Protein AF-A0A950BMI9-F1 (afdb_monomer)

Foldseek 3Di:
DAQDPVGQAADDDPRLVLLVVLLVVLLVQLVPDDQVVFRDDLVLCLLRVDGSVLNNVLSVVLNCSRHDPPDDHDDDDSNNVSSSSSSVSSSVVVVVVVVVVVVVVVD

Sequence (107 aa):
MWWTSAGERVLRGAEWELFREGLSCLWDEVEVSEEEDGPGTTGIAVFDDLPKAERLALLATVAKGLTDEDEPCPELTALSEGTIAAIFAHVRYHIEVEIELKEEAIT

Solvent-accessible surface area (backbone atoms only — not comparable to full-atom values): 5914 Å² total; per-residue (Å²): 17,32,83,47,101,88,43,78,42,54,54,57,68,71,62,31,53,56,51,50,49,23,42,49,55,51,47,53,49,42,70,71,38,48,85,87,80,43,47,72,75,51,83,35,60,73,36,41,76,44,57,61,71,56,45,54,52,46,53,53,49,51,52,46,22,33,61,32,80,89,40,69,60,67,80,90,39,70,52,59,53,27,44,55,50,29,30,53,39,44,40,50,49,53,53,50,52,54,51,51,56,51,55,60,76,75,108

Radius of gyration: 14.92 Å; Cα contacts (8 Å, |Δi|>4): 114; chains: 1; bounding box: 44×30×35 Å

pLDDT: mean 90.42, std 8.69, range [54.28, 97.31]

Secondary structure (DSSP, 8-state):
-EEETTEEE---HHHHHHHHHHHHHHHHHHHH--TTT-S---S-HHHHTS-HHHHHHHHHHHHHHHH-SSSPPPP--HHHHHHHHHHHHHHHHHHHHHHHHHHHHH-

Mean predicted aligned error: 4.45 Å

Structure (mmCIF, N/CA/C/O backbone):
data_AF-A0A950BMI9-F1
#
_entry.id   AF-A0A950BMI9-F1
#
loop_
_atom_site.group_PDB
_atom_site.id
_atom_site.type_symbol
_atom_site.label_atom_id
_atom_site.label_alt_id
_atom_site.label_comp_id
_atom_site.label_asym_id
_atom_site.label_entity_id
_atom_site.label_seq_id
_atom_site.pdbx_PDB_ins_code
_atom_site.Cartn_x
_atom_site.Cartn_y
_atom_site.Cartn_z
_atom_site.occupancy
_atom_site.B_iso_or_equiv
_atom_site.auth_seq_id
_atom_site.auth_comp_id
_atom_site.auth_asym_id
_atom_site.auth_atom_id
_atom_site.pdbx_PDB_model_num
ATOM 1 N N . MET A 1 1 ? -9.917 3.438 11.309 1.00 83.88 1 MET A N 1
ATOM 2 C CA . MET A 1 1 ? -10.218 1.983 11.392 1.00 83.88 1 MET A CA 1
ATOM 3 C C . MET A 1 1 ? -10.312 1.339 9.998 1.00 83.88 1 MET A C 1
ATOM 5 O O . MET A 1 1 ? -10.534 2.066 9.040 1.00 83.88 1 MET A O 1
ATOM 9 N N . TRP A 1 2 ? -10.157 0.015 9.849 1.00 86.81 2 TRP A N 1
ATOM 10 C CA . TRP A 1 2 ? -10.322 -0.696 8.565 1.00 86.81 2 TRP A CA 1
ATOM 11 C C . TRP A 1 2 ? -11.087 -2.010 8.701 1.00 86.81 2 TRP A C 1
ATOM 13 O O . TRP A 1 2 ? -10.944 -2.708 9.708 1.00 86.81 2 TRP A O 1
ATOM 23 N N . TRP A 1 3 ? -11.860 -2.377 7.677 1.00 86.31 3 TRP A N 1
ATOM 24 C CA . TRP A 1 3 ? -12.614 -3.627 7.656 1.00 86.31 3 TRP A CA 1
ATOM 25 C C . TRP A 1 3 ? -11.702 -4.795 7.281 1.00 86.31 3 TRP A C 1
ATOM 27 O O . TRP A 1 3 ? -11.172 -4.866 6.176 1.00 86.31 3 TRP A O 1
ATOM 37 N N . THR A 1 4 ? -11.516 -5.725 8.209 1.00 84.62 4 THR A N 1
ATOM 38 C CA . THR A 1 4 ? -10.710 -6.932 7.994 1.00 84.62 4 THR A CA 1
ATOM 39 C C . THR A 1 4 ? -11.573 -8.177 8.159 1.00 84.62 4 THR A C 1
ATOM 41 O O . THR A 1 4 ? -12.692 -8.118 8.672 1.00 84.62 4 THR A O 1
ATOM 44 N N . SER A 1 5 ? -11.027 -9.351 7.834 1.00 84.50 5 SER A N 1
ATOM 45 C CA . SER A 1 5 ? -11.690 -10.625 8.144 1.00 84.50 5 SER A CA 1
ATOM 46 C C . SER A 1 5 ? -11.930 -10.844 9.648 1.00 84.50 5 SER A C 1
ATOM 48 O O . SER A 1 5 ? -12.723 -11.707 10.015 1.00 84.50 5 SER A O 1
ATOM 50 N N . ALA A 1 6 ? -11.256 -10.086 10.521 1.00 85.69 6 ALA A N 1
ATOM 51 C CA . ALA A 1 6 ? -11.446 -10.094 11.972 1.00 85.69 6 ALA A CA 1
ATOM 52 C C . ALA A 1 6 ? -12.388 -8.976 12.470 1.00 85.69 6 ALA A C 1
ATOM 54 O O . ALA A 1 6 ? -12.483 -8.749 13.676 1.00 85.69 6 ALA A O 1
ATOM 55 N N . GLY A 1 7 ? -13.079 -8.285 11.560 1.00 87.81 7 GLY A N 1
ATOM 56 C CA . GLY A 1 7 ? -13.899 -7.113 11.851 1.00 87.81 7 GLY A CA 1
ATOM 57 C C . GLY A 1 7 ? -13.142 -5.800 11.660 1.00 87.81 7 GLY A C 1
ATOM 58 O O . GLY A 1 7 ? -12.038 -5.767 11.107 1.00 87.81 7 GLY A O 1
ATOM 59 N N . GLU A 1 8 ? -13.759 -4.709 12.102 1.00 91.12 8 GLU A N 1
ATOM 60 C CA . GLU A 1 8 ? -13.175 -3.372 12.017 1.00 91.12 8 GLU A CA 1
ATOM 61 C C . GLU A 1 8 ? -12.064 -3.209 13.063 1.00 91.12 8 GLU A C 1
ATOM 63 O O . GLU A 1 8 ? -12.289 -3.380 14.262 1.00 91.12 8 GLU A O 1
ATOM 68 N N . ARG A 1 9 ? -10.839 -2.929 12.611 1.00 91.88 9 ARG A N 1
ATOM 69 C CA . ARG A 1 9 ? -9.666 -2.769 13.483 1.00 91.88 9 ARG A CA 1
ATOM 70 C C . ARG A 1 9 ? -8.646 -1.806 12.895 1.00 91.88 9 ARG A C 1
ATOM 72 O O . ARG A 1 9 ? -8.691 -1.464 11.720 1.00 91.88 9 ARG A O 1
ATOM 79 N N . VAL A 1 10 ? -7.698 -1.407 13.727 1.00 94.06 10 VAL A N 1
ATOM 80 C CA . VAL A 1 10 ? -6.442 -0.770 13.316 1.00 94.06 10 VAL A CA 1
ATOM 81 C C . VAL A 1 10 ? -5.292 -1.769 13.451 1.00 94.06 10 VAL A C 1
ATOM 83 O O . VAL A 1 10 ? -5.404 -2.766 14.175 1.00 94.06 10 VAL A O 1
ATOM 86 N N . LEU A 1 11 ? -4.179 -1.504 12.772 1.00 93.62 11 LEU A N 1
ATOM 87 C CA . LEU A 1 11 ? -2.953 -2.284 12.909 1.00 93.62 11 LEU A CA 1
ATOM 88 C C . LEU A 1 11 ? -2.187 -1.841 14.163 1.00 93.62 11 LEU A C 1
ATOM 90 O O . LEU A 1 11 ? -2.243 -0.685 14.595 1.00 93.62 11 LEU A O 1
ATOM 94 N N . ARG A 1 12 ? -1.477 -2.785 14.788 1.00 94.00 12 ARG A N 1
ATOM 95 C CA . ARG A 1 12 ? -0.739 -2.566 16.042 1.00 94.00 12 ARG A CA 1
ATOM 96 C C . ARG A 1 12 ? 0.570 -3.356 16.043 1.00 94.00 12 ARG A C 1
ATOM 98 O O . ARG A 1 12 ? 0.653 -4.435 15.460 1.00 94.00 12 ARG A O 1
ATOM 105 N N . GLY A 1 13 ? 1.571 -2.854 16.766 1.00 95.75 13 GLY A N 1
ATOM 106 C CA . GLY A 1 13 ? 2.842 -3.553 16.975 1.00 95.75 13 GLY A CA 1
ATOM 107 C C . GLY A 1 13 ? 3.545 -3.912 15.663 1.00 95.75 13 GLY A C 1
ATOM 108 O O . GLY A 1 13 ? 3.593 -3.100 14.746 1.00 95.75 13 GLY A O 1
ATOM 109 N N . ALA A 1 14 ? 4.063 -5.139 15.571 1.00 96.31 14 ALA A N 1
ATOM 110 C CA . ALA A 1 14 ? 4.846 -5.594 14.419 1.00 96.31 14 ALA A CA 1
ATOM 111 C C . ALA A 1 14 ? 4.075 -5.568 13.086 1.00 96.31 14 ALA A C 1
ATOM 113 O O . ALA A 1 14 ? 4.677 -5.333 12.044 1.00 96.31 14 ALA A O 1
ATOM 114 N N . GLU A 1 15 ? 2.756 -5.783 13.113 1.00 93.88 15 GLU A N 1
ATOM 115 C CA . GLU A 1 15 ? 1.918 -5.710 11.910 1.00 93.88 15 GLU A CA 1
ATOM 116 C C . GLU A 1 15 ? 1.885 -4.285 11.347 1.00 93.88 15 GLU A C 1
ATOM 118 O O . GLU A 1 15 ? 2.025 -4.090 10.142 1.00 93.88 15 GLU A O 1
ATOM 123 N N . TRP A 1 16 ? 1.762 -3.286 12.227 1.00 94.94 16 TRP A N 1
ATOM 124 C CA . TRP A 1 16 ? 1.838 -1.888 11.817 1.00 94.94 16 TRP A CA 1
ATOM 125 C C . TRP A 1 16 ? 3.238 -1.518 11.334 1.00 94.94 16 TRP A C 1
ATOM 127 O O . TRP A 1 16 ? 3.351 -0.858 10.312 1.00 94.94 16 TRP A O 1
ATOM 137 N N . GLU A 1 17 ? 4.298 -1.956 12.019 1.00 96.44 17 GLU A N 1
ATOM 138 C CA . GLU A 1 17 ? 5.665 -1.615 11.603 1.00 96.44 17 GLU A CA 1
ATOM 139 C C . GLU A 1 17 ? 5.987 -2.118 10.194 1.00 96.44 17 GLU A C 1
ATOM 141 O O . GLU A 1 17 ? 6.501 -1.351 9.384 1.00 96.44 17 GLU A O 1
ATOM 146 N N . LEU A 1 18 ? 5.623 -3.363 9.869 1.00 95.44 18 LEU A N 1
ATOM 147 C CA . LEU A 1 18 ? 5.822 -3.901 8.522 1.00 95.44 18 LEU A CA 1
ATOM 148 C C . LEU A 1 18 ? 5.009 -3.125 7.478 1.00 95.44 18 LEU A C 1
ATOM 150 O O . LEU A 1 18 ? 5.524 -2.775 6.418 1.00 95.44 18 LEU A O 1
ATOM 154 N N . PHE A 1 19 ? 3.738 -2.854 7.780 1.00 95.31 19 PHE A N 1
ATOM 155 C CA . PHE A 1 19 ? 2.861 -2.128 6.867 1.00 95.31 19 PHE A CA 1
ATOM 156 C C . PHE A 1 19 ? 3.348 -0.694 6.629 1.00 95.31 19 PHE A C 1
ATOM 158 O O . PHE A 1 19 ? 3.381 -0.228 5.492 1.00 95.31 19 PHE A O 1
ATOM 165 N N . ARG A 1 20 ? 3.754 -0.002 7.699 1.00 96.25 20 ARG A N 1
ATOM 166 C CA . ARG A 1 20 ? 4.289 1.362 7.662 1.00 96.25 20 ARG A CA 1
ATOM 167 C C . ARG A 1 20 ? 5.554 1.438 6.819 1.00 96.25 20 ARG A C 1
ATOM 169 O O . ARG A 1 20 ? 5.706 2.403 6.079 1.00 96.25 20 ARG A O 1
ATOM 176 N N . GLU A 1 21 ? 6.437 0.448 6.924 1.00 96.38 21 GLU A N 1
ATOM 177 C CA . GLU A 1 21 ? 7.658 0.400 6.121 1.00 96.38 21 GLU A CA 1
ATOM 178 C C . GLU A 1 21 ? 7.333 0.263 4.631 1.00 96.38 21 GLU A C 1
ATOM 180 O O . GLU A 1 21 ? 7.746 1.100 3.835 1.00 96.38 21 GLU A O 1
ATOM 185 N N . GLY A 1 22 ? 6.489 -0.708 4.262 1.00 96.00 22 GLY A N 1
ATOM 186 C CA . GLY A 1 22 ? 6.046 -0.871 2.875 1.00 96.00 22 GLY A CA 1
ATOM 187 C C . GLY A 1 22 ? 5.352 0.367 2.310 1.00 96.00 22 GLY A C 1
ATOM 188 O O . GLY A 1 22 ? 5.582 0.740 1.161 1.00 96.00 22 GLY A O 1
ATOM 189 N N . LEU A 1 23 ? 4.530 1.028 3.130 1.00 97.00 23 LEU A N 1
ATOM 190 C CA . LEU A 1 23 ? 3.883 2.285 2.772 1.00 97.00 23 LEU A CA 1
ATOM 191 C C . LEU A 1 23 ? 4.903 3.400 2.538 1.00 97.00 23 LEU A C 1
ATOM 193 O O . LEU A 1 23 ? 4.759 4.131 1.566 1.00 97.00 23 LEU A O 1
ATOM 197 N N . SER A 1 24 ? 5.909 3.532 3.406 1.00 96.50 24 SER A N 1
ATOM 198 C CA . SER A 1 24 ? 6.952 4.555 3.284 1.00 96.50 24 SER A CA 1
ATOM 199 C C . SER A 1 24 ? 7.780 4.359 2.018 1.00 96.50 24 SER A C 1
ATOM 201 O O . SER A 1 24 ? 7.977 5.312 1.276 1.00 96.50 24 SER A O 1
ATOM 203 N N . CYS A 1 25 ? 8.206 3.128 1.724 1.00 94.44 25 CYS A N 1
ATOM 204 C CA . CYS A 1 25 ? 8.968 2.843 0.508 1.00 94.44 25 CYS A CA 1
ATOM 205 C C . CYS A 1 25 ? 8.157 3.150 -0.758 1.00 94.44 25 CYS A C 1
ATOM 207 O O . CYS A 1 25 ? 8.659 3.797 -1.675 1.00 94.44 25 CYS A O 1
ATOM 209 N N . LEU A 1 26 ? 6.882 2.742 -0.784 1.00 96.06 26 LEU A N 1
ATOM 210 C CA . LEU A 1 26 ? 6.006 3.014 -1.922 1.00 96.06 26 LEU A CA 1
ATOM 211 C C . LEU A 1 26 ? 5.688 4.511 -2.052 1.00 96.06 26 LEU A C 1
ATOM 213 O O . LEU A 1 26 ? 5.548 5.015 -3.164 1.00 96.06 26 LEU A O 1
ATOM 217 N N . TRP A 1 27 ? 5.572 5.228 -0.931 1.00 96.62 27 TRP A N 1
ATOM 218 C CA . TRP A 1 27 ? 5.423 6.681 -0.925 1.00 96.62 27 TRP A CA 1
ATOM 219 C C . TRP A 1 27 ? 6.614 7.351 -1.606 1.00 96.62 27 TRP A C 1
ATOM 221 O O . TRP A 1 27 ? 6.407 8.131 -2.535 1.00 96.62 27 TRP A O 1
ATOM 231 N N . ASP A 1 28 ? 7.834 7.008 -1.189 1.00 94.38 28 ASP A N 1
ATOM 232 C CA . ASP A 1 28 ? 9.062 7.576 -1.744 1.00 94.38 28 ASP A CA 1
ATOM 233 C C . ASP A 1 28 ? 9.159 7.304 -3.253 1.00 94.38 28 ASP A C 1
ATOM 235 O O . ASP A 1 28 ? 9.445 8.218 -4.024 1.00 94.38 28 ASP A O 1
ATOM 239 N N . GLU A 1 29 ? 8.841 6.083 -3.701 1.00 92.38 29 GLU A N 1
ATOM 240 C CA . GLU A 1 29 ? 8.835 5.718 -5.125 1.00 92.38 29 GLU A CA 1
ATOM 241 C C . GLU A 1 29 ? 7.822 6.544 -5.938 1.00 92.38 29 GLU A C 1
ATOM 243 O O . GLU A 1 29 ? 8.137 7.057 -7.015 1.00 92.38 29 GLU A O 1
ATOM 248 N N . VAL A 1 30 ? 6.605 6.724 -5.416 1.00 93.56 30 VAL A N 1
ATOM 249 C CA . VAL A 1 30 ? 5.587 7.563 -6.064 1.00 93.56 30 VAL A CA 1
ATOM 250 C C . VAL A 1 30 ? 6.021 9.026 -6.081 1.00 93.56 30 VAL A C 1
ATOM 252 O O . VAL A 1 30 ? 5.845 9.705 -7.094 1.00 93.56 30 VAL A O 1
ATOM 255 N N . GLU A 1 31 ? 6.593 9.529 -4.990 1.00 92.81 31 GLU A N 1
ATOM 256 C CA . GLU A 1 31 ? 7.034 10.916 -4.864 1.00 92.81 31 GLU A CA 1
ATOM 257 C C . GLU A 1 31 ? 8.162 11.268 -5.841 1.00 92.81 31 GLU A C 1
ATOM 259 O O . GLU A 1 31 ? 8.147 12.366 -6.403 1.00 92.81 31 GLU A O 1
ATOM 264 N N . VAL A 1 32 ? 9.091 10.349 -6.109 1.00 90.25 32 VAL A N 1
ATOM 265 C CA . VAL A 1 32 ? 10.194 10.583 -7.059 1.00 90.25 32 VAL A CA 1
ATOM 266 C C . VAL A 1 32 ? 9.847 10.238 -8.505 1.00 90.25 32 VAL A C 1
ATOM 268 O O . VAL A 1 32 ? 10.603 10.606 -9.399 1.00 90.25 32 VAL A O 1
ATOM 271 N N . SER A 1 33 ? 8.716 9.570 -8.757 1.00 86.12 33 SER A N 1
ATOM 272 C CA . SER A 1 33 ? 8.287 9.259 -10.123 1.00 86.12 33 SER A CA 1
ATOM 273 C C . SER A 1 33 ? 8.013 10.521 -10.951 1.00 86.12 33 SER A C 1
ATOM 275 O O . SER A 1 33 ? 7.370 11.473 -10.480 1.00 86.12 33 SER A O 1
ATOM 277 N N . GLU A 1 34 ? 8.511 10.512 -12.188 1.00 80.00 34 GLU A N 1
ATOM 278 C CA . GLU A 1 34 ? 8.192 11.496 -13.222 1.00 80.00 34 GLU A CA 1
ATOM 279 C C . GLU A 1 34 ? 6.805 11.191 -13.805 1.00 80.00 34 GLU A C 1
ATOM 281 O O . GLU A 1 34 ? 6.419 10.032 -13.960 1.00 80.00 34 GLU A O 1
ATOM 286 N N . GLU A 1 35 ? 6.038 12.226 -14.157 1.00 70.00 35 GLU A N 1
ATOM 287 C CA . GLU A 1 35 ? 4.688 12.032 -14.713 1.00 70.00 35 GLU A CA 1
ATOM 288 C C . GLU A 1 35 ? 4.708 11.312 -16.075 1.00 70.00 35 GLU A C 1
ATOM 290 O O . GLU A 1 35 ? 3.747 10.623 -16.414 1.00 70.00 35 GLU A O 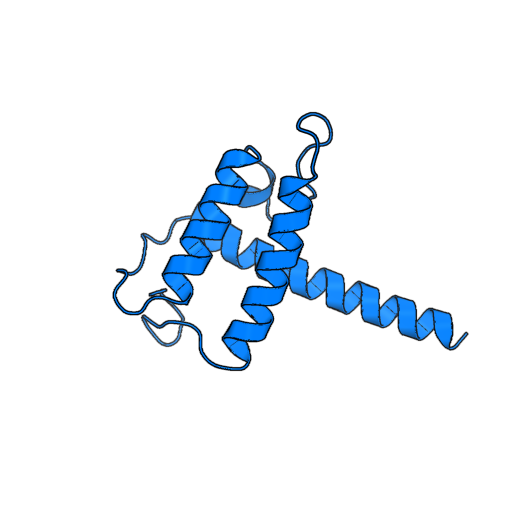1
ATOM 295 N N . GLU A 1 36 ? 5.797 11.449 -16.843 1.00 62.88 36 GLU A N 1
ATOM 296 C CA . GLU A 1 36 ? 5.954 10.845 -18.176 1.00 62.88 36 GLU A CA 1
ATOM 297 C C . GLU A 1 36 ? 6.372 9.367 -18.139 1.00 62.88 36 GLU A C 1
ATOM 299 O O . GLU A 1 36 ? 5.961 8.606 -19.016 1.00 62.88 36 GLU A O 1
ATOM 304 N N . ASP A 1 37 ? 7.137 8.949 -17.126 1.00 61.56 37 ASP A N 1
ATOM 305 C CA . ASP A 1 37 ? 7.546 7.545 -16.951 1.00 61.56 37 ASP A CA 1
ATOM 306 C C . ASP A 1 37 ? 6.421 6.688 -16.354 1.00 61.56 37 ASP A C 1
ATOM 308 O O . ASP A 1 37 ? 6.464 5.455 -16.389 1.00 61.56 37 ASP A O 1
ATOM 312 N N . GLY A 1 38 ? 5.389 7.355 -15.836 1.00 54.28 38 GLY A N 1
ATOM 313 C CA . GLY A 1 38 ? 4.376 6.742 -15.007 1.00 54.28 38 GLY A CA 1
ATOM 314 C C . GLY A 1 38 ? 4.939 6.411 -13.620 1.00 54.28 38 GLY A C 1
ATOM 315 O O . GLY A 1 38 ? 6.131 6.154 -13.436 1.00 54.28 38 GLY A O 1
ATOM 316 N N . PRO A 1 39 ? 4.089 6.418 -12.592 1.00 55.72 39 PRO A N 1
ATOM 317 C CA . PRO A 1 39 ? 4.518 5.995 -11.274 1.00 55.72 39 PRO A CA 1
ATOM 318 C C . PRO A 1 39 ? 4.828 4.489 -11.290 1.00 55.72 39 PRO A C 1
ATOM 320 O O . PRO A 1 39 ? 4.080 3.715 -11.890 1.00 55.72 39 PRO A O 1
ATOM 323 N N . GLY A 1 40 ? 5.923 4.071 -10.641 1.00 65.25 40 GLY A N 1
ATOM 324 C CA . GLY A 1 40 ? 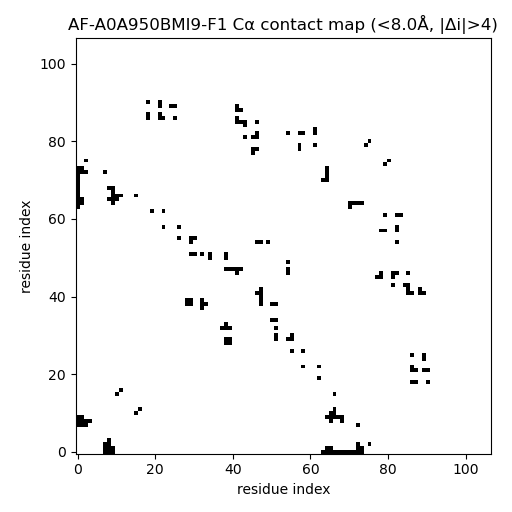6.372 2.672 -10.607 1.00 65.25 40 GLY A CA 1
ATOM 325 C C . GLY A 1 40 ? 5.224 1.685 -10.353 1.00 65.25 40 GLY A C 1
ATOM 326 O O . GLY A 1 40 ? 4.282 1.986 -9.602 1.00 65.25 40 GLY A O 1
ATOM 327 N N . THR A 1 41 ? 5.246 0.541 -11.049 1.00 82.00 41 THR A N 1
ATOM 328 C CA . THR A 1 41 ? 4.098 -0.380 -11.096 1.00 82.00 41 THR A CA 1
ATOM 329 C C . THR A 1 41 ? 4.160 -1.380 -9.951 1.00 82.00 41 THR A C 1
ATOM 331 O O . THR A 1 41 ? 5.111 -2.154 -9.849 1.00 82.00 41 THR A O 1
ATOM 334 N N . THR A 1 42 ? 3.108 -1.436 -9.143 1.00 91.69 42 THR A N 1
ATOM 335 C CA . THR A 1 42 ? 2.946 -2.457 -8.098 1.00 91.69 42 THR A CA 1
ATOM 336 C C . THR A 1 42 ? 2.305 -3.747 -8.626 1.00 91.69 42 THR A C 1
ATOM 338 O O . THR A 1 42 ? 2.238 -4.753 -7.918 1.00 91.69 42 THR A O 1
ATOM 341 N N . GLY A 1 43 ? 1.827 -3.733 -9.877 1.00 93.44 43 GLY A N 1
ATOM 342 C CA . GLY A 1 43 ? 1.054 -4.810 -10.496 1.00 93.44 43 GLY A CA 1
ATOM 343 C C . GLY A 1 43 ? -0.438 -4.751 -10.150 1.00 93.44 43 GLY A C 1
ATOM 344 O O . GLY A 1 43 ? -1.188 -5.671 -10.485 1.00 93.44 43 GLY A O 1
ATOM 345 N N . ILE A 1 44 ? -0.880 -3.682 -9.483 1.00 96.50 44 ILE A N 1
ATOM 346 C CA . ILE A 1 44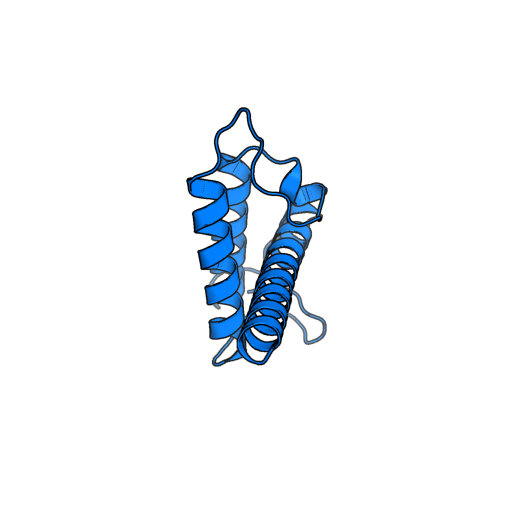 ? -2.258 -3.458 -9.053 1.00 96.50 44 ILE A CA 1
ATOM 347 C C . ILE A 1 44 ? -2.832 -2.305 -9.876 1.00 96.50 44 ILE A C 1
ATOM 349 O O . ILE A 1 44 ? -2.793 -1.151 -9.464 1.00 96.50 44 ILE A O 1
ATOM 353 N N . ALA A 1 45 ? -3.407 -2.630 -11.037 1.00 94.38 45 ALA A N 1
ATOM 354 C CA . ALA A 1 45 ? -3.848 -1.648 -12.037 1.00 94.38 45 ALA A CA 1
ATOM 355 C C . ALA A 1 45 ? -4.729 -0.518 -11.470 1.00 94.38 45 ALA A C 1
ATOM 357 O O . ALA A 1 45 ? -4.523 0.646 -11.781 1.00 94.38 45 ALA A O 1
ATOM 358 N N . VAL A 1 46 ? -5.666 -0.837 -10.566 1.00 95.50 46 VAL A N 1
ATOM 359 C CA . VAL A 1 46 ? -6.572 0.168 -9.974 1.00 95.50 46 VAL A CA 1
ATOM 360 C C . VAL A 1 46 ? -5.849 1.236 -9.137 1.00 95.50 46 VAL A C 1
ATOM 362 O O . VAL A 1 46 ? -6.404 2.306 -8.913 1.00 95.50 46 VAL A O 1
ATOM 365 N N . PHE A 1 47 ? -4.633 0.948 -8.670 1.00 95.44 47 PHE A N 1
ATOM 366 C CA . PHE A 1 47 ? -3.753 1.910 -8.011 1.00 95.44 47 PHE A CA 1
ATOM 367 C C . PHE A 1 47 ? -2.709 2.475 -8.980 1.00 95.44 47 PHE A C 1
ATOM 369 O O . PHE A 1 47 ? -2.451 3.676 -8.968 1.00 95.44 47 PHE A O 1
ATOM 376 N N . ASP A 1 48 ? -2.124 1.620 -9.820 1.00 92.88 48 ASP A N 1
ATOM 377 C CA . ASP A 1 48 ? -1.035 1.988 -10.724 1.00 92.88 48 ASP A CA 1
ATOM 378 C C . ASP A 1 48 ? -1.475 2.996 -11.799 1.00 92.88 48 ASP A C 1
ATOM 380 O O . ASP A 1 48 ? -0.707 3.902 -12.115 1.00 92.88 48 ASP A O 1
ATOM 384 N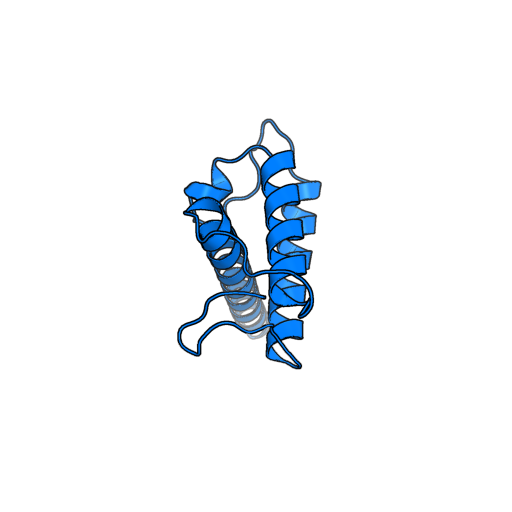 N . ASP A 1 49 ? -2.717 2.892 -12.288 1.00 92.75 49 ASP A N 1
ATOM 385 C CA . ASP A 1 49 ? -3.284 3.761 -13.333 1.00 92.75 49 ASP A CA 1
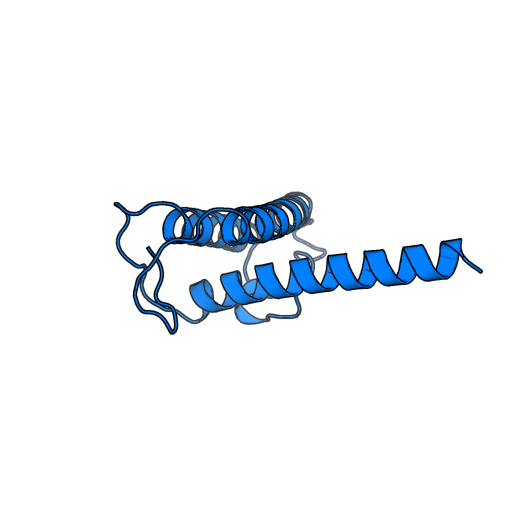ATOM 386 C C . ASP A 1 49 ? -3.660 5.167 -12.820 1.00 92.75 49 ASP A C 1
ATOM 388 O O . ASP A 1 49 ? -4.092 6.028 -13.593 1.00 92.75 49 ASP A O 1
ATOM 392 N N . LEU A 1 50 ? -3.540 5.412 -11.513 1.00 93.12 50 LEU A N 1
ATOM 393 C CA . LEU A 1 50 ? -3.900 6.690 -10.912 1.00 93.12 50 LEU A CA 1
ATOM 394 C C . LEU A 1 50 ? -2.797 7.739 -11.093 1.00 93.12 50 LEU A C 1
ATOM 396 O O . LEU A 1 50 ? -1.607 7.424 -10.986 1.00 93.12 50 LEU A O 1
ATOM 400 N N . PRO A 1 51 ? -3.169 9.024 -11.241 1.00 92.44 51 PRO A N 1
ATOM 401 C CA . PRO A 1 51 ? -2.216 10.119 -11.161 1.00 92.44 51 PRO A CA 1
ATOM 402 C C . PRO A 1 51 ? -1.432 10.096 -9.845 1.00 92.44 51 PRO A C 1
ATOM 404 O O . PRO A 1 51 ? -1.968 9.777 -8.782 1.00 92.44 51 PRO A O 1
ATOM 407 N N . LYS A 1 52 ? -0.172 10.534 -9.896 1.00 92.62 52 LYS A N 1
ATOM 408 C CA . LYS A 1 52 ? 0.739 10.619 -8.741 1.00 92.62 52 LYS A CA 1
ATOM 409 C C . LYS A 1 52 ? 0.089 11.224 -7.492 1.00 92.62 52 LYS A C 1
ATOM 411 O O . LYS A 1 52 ? 0.159 10.645 -6.411 1.00 92.62 52 LYS A O 1
ATOM 416 N N . ALA A 1 53 ? -0.584 12.366 -7.639 1.00 93.75 53 ALA A N 1
ATOM 417 C CA . ALA A 1 53 ? -1.245 13.041 -6.522 1.00 93.75 53 ALA A CA 1
ATOM 418 C C . ALA A 1 53 ? -2.364 12.193 -5.887 1.00 93.75 53 ALA A C 1
ATOM 420 O O . ALA A 1 53 ? -2.524 12.199 -4.667 1.00 93.75 53 ALA A O 1
ATOM 421 N N . GLU A 1 54 ? -3.112 11.438 -6.694 1.00 95.31 54 GLU A N 1
ATOM 422 C CA . GLU A 1 54 ? -4.176 10.550 -6.215 1.00 95.31 54 GLU A CA 1
ATOM 423 C C . GLU A 1 54 ? -3.600 9.322 -5.503 1.00 95.31 54 GLU A C 1
ATOM 425 O O . GLU A 1 54 ? -4.100 8.944 -4.442 1.00 95.31 54 GLU A O 1
ATOM 430 N N . ARG A 1 55 ? -2.492 8.759 -6.009 1.00 95.62 55 ARG A N 1
ATOM 431 C CA . ARG A 1 55 ? -1.752 7.683 -5.328 1.00 95.62 55 ARG A CA 1
ATOM 432 C C . ARG A 1 55 ? -1.298 8.121 -3.934 1.00 95.62 55 ARG A C 1
ATOM 434 O O . ARG A 1 55 ? -1.582 7.427 -2.960 1.00 95.62 55 ARG A O 1
ATOM 441 N N . LEU A 1 56 ? -0.667 9.292 -3.817 1.00 96.69 56 LEU A N 1
ATOM 442 C CA . LEU A 1 56 ? -0.229 9.843 -2.525 1.00 96.69 56 LEU A CA 1
ATOM 443 C C . LEU A 1 56 ? -1.413 10.105 -1.579 1.00 96.69 56 LEU A C 1
ATOM 445 O O . LEU A 1 56 ? -1.353 9.770 -0.394 1.00 96.69 56 LEU A O 1
ATOM 449 N N . ALA A 1 57 ? -2.520 10.649 -2.093 1.00 96.44 57 ALA A N 1
ATOM 450 C CA . ALA A 1 57 ? -3.721 10.881 -1.293 1.00 96.44 57 ALA A CA 1
ATOM 451 C C . ALA A 1 57 ? -4.321 9.573 -0.748 1.00 96.44 57 ALA A C 1
ATOM 453 O O . ALA A 1 57 ? -4.732 9.513 0.417 1.00 96.44 57 ALA A O 1
ATOM 454 N N . LEU A 1 58 ? -4.342 8.511 -1.556 1.00 96.19 58 LEU A N 1
ATOM 455 C CA . LEU A 1 58 ? -4.821 7.200 -1.125 1.00 96.19 58 LEU A CA 1
ATOM 456 C C . LEU A 1 58 ? -3.888 6.549 -0.103 1.00 96.19 58 LEU A C 1
ATOM 458 O O . LEU A 1 58 ? -4.381 6.034 0.899 1.00 96.19 58 LEU A O 1
ATOM 462 N N . LEU A 1 59 ? -2.565 6.621 -0.293 1.00 96.69 59 LEU A N 1
ATOM 463 C CA . LEU A 1 59 ? -1.591 6.130 0.690 1.00 96.69 59 LEU A CA 1
ATOM 464 C C . LEU A 1 59 ? -1.793 6.813 2.052 1.00 96.69 59 LEU A C 1
ATOM 466 O O . LEU A 1 59 ? -1.879 6.136 3.076 1.00 96.69 59 LEU A O 1
ATOM 470 N N . ALA A 1 60 ? -1.969 8.138 2.070 1.00 95.50 60 ALA A N 1
ATOM 471 C CA . ALA A 1 60 ? -2.261 8.880 3.297 1.00 95.50 60 ALA A CA 1
ATOM 472 C C . ALA A 1 60 ? -3.606 8.473 3.931 1.00 95.50 60 ALA A C 1
ATOM 474 O O . ALA A 1 60 ? -3.702 8.309 5.149 1.00 95.50 60 ALA A O 1
ATOM 475 N N . THR A 1 61 ? -4.642 8.281 3.109 1.00 94.06 61 THR A N 1
ATOM 476 C CA . THR A 1 61 ? -5.979 7.863 3.565 1.00 94.06 61 THR A CA 1
ATOM 477 C C . THR A 1 61 ? -5.934 6.484 4.222 1.00 94.06 61 THR A C 1
ATOM 479 O O . THR A 1 61 ? -6.459 6.299 5.322 1.00 94.06 61 THR A O 1
ATOM 482 N N . VAL A 1 62 ? -5.259 5.529 3.581 1.00 94.00 62 VAL A N 1
ATOM 483 C CA . VAL A 1 62 ? -5.061 4.169 4.094 1.00 94.00 62 VAL A CA 1
ATOM 484 C C . VAL A 1 62 ? -4.235 4.181 5.381 1.00 94.00 62 VAL A C 1
ATOM 486 O O . VAL A 1 62 ? -4.632 3.546 6.357 1.00 94.00 62 VAL A O 1
ATOM 489 N N . ALA A 1 63 ? -3.143 4.954 5.436 1.00 93.88 63 ALA A N 1
ATOM 490 C CA . ALA A 1 63 ? -2.330 5.103 6.645 1.00 93.88 63 ALA A CA 1
ATOM 491 C C . ALA A 1 63 ? -3.166 5.578 7.838 1.00 93.88 63 ALA A C 1
ATOM 493 O O . ALA A 1 63 ? -3.112 4.983 8.917 1.00 93.88 63 ALA A O 1
ATOM 494 N N . LYS A 1 64 ? -3.973 6.626 7.637 1.00 92.25 64 LYS A N 1
ATOM 495 C CA . LYS A 1 64 ? -4.845 7.176 8.678 1.00 92.25 64 LYS A CA 1
ATOM 496 C C . LYS A 1 64 ? -5.888 6.147 9.118 1.00 92.25 64 LYS A C 1
ATOM 498 O O . LY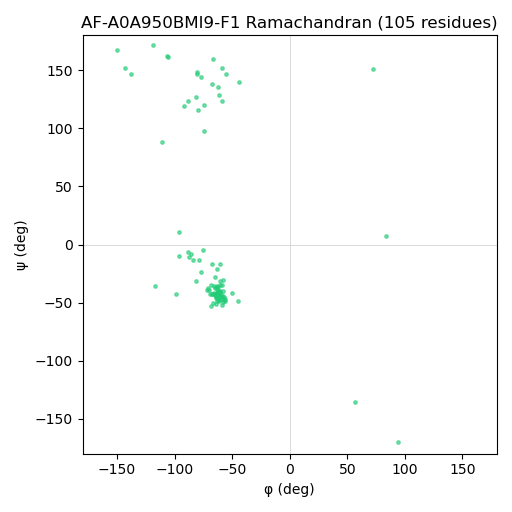S A 1 64 ? -6.010 5.865 10.308 1.00 92.25 64 LYS A O 1
ATOM 503 N N . GLY A 1 65 ? -6.573 5.517 8.163 1.00 91.06 65 GLY A N 1
ATOM 504 C CA . GLY A 1 65 ? -7.566 4.480 8.443 1.00 91.06 65 GLY A CA 1
ATOM 505 C C . GLY A 1 65 ? -6.990 3.278 9.203 1.00 91.06 65 GLY A C 1
ATOM 506 O O . GLY A 1 65 ? -7.659 2.719 10.067 1.00 91.06 65 GLY A O 1
ATOM 507 N N . LEU A 1 66 ? -5.740 2.895 8.958 1.00 91.88 66 LEU A N 1
ATOM 508 C CA . LEU A 1 66 ? -5.125 1.733 9.605 1.00 91.88 66 LEU A CA 1
ATOM 509 C C . LEU A 1 66 ? -4.437 2.033 10.942 1.00 91.88 66 LEU A C 1
ATOM 511 O O . LEU A 1 66 ? -4.034 1.087 11.618 1.00 91.88 66 LEU A O 1
ATOM 515 N N . THR A 1 67 ? -4.323 3.297 11.356 1.00 91.38 67 THR A N 1
ATOM 516 C CA . THR A 1 67 ? -3.627 3.685 12.600 1.00 91.38 67 THR A CA 1
ATOM 517 C C . THR A 1 67 ? -4.521 4.346 13.635 1.00 91.38 67 THR A C 1
ATOM 519 O O . THR A 1 67 ? -4.332 4.115 14.836 1.00 91.38 67 THR A O 1
ATOM 522 N N . ASP A 1 68 ? -5.485 5.139 13.174 1.00 90.56 68 ASP A N 1
ATOM 523 C CA . ASP A 1 68 ? -6.355 5.953 14.009 1.00 90.56 68 ASP A CA 1
ATOM 524 C C . ASP A 1 68 ? -7.646 5.192 14.366 1.00 90.56 68 ASP A C 1
ATOM 526 O O . ASP A 1 68 ? -8.404 4.752 13.490 1.00 90.56 68 ASP A O 1
ATOM 530 N N . GLU A 1 69 ? -7.866 4.982 15.669 1.00 87.81 69 GLU A N 1
ATOM 531 C CA . GLU A 1 69 ? -9.079 4.337 16.200 1.00 87.81 69 GLU A CA 1
ATOM 532 C C . GLU A 1 69 ? -10.278 5.286 16.213 1.00 87.81 69 GLU A C 1
ATOM 534 O O . GLU A 1 69 ? -11.410 4.808 16.161 1.00 87.81 69 GLU A O 1
ATOM 539 N N . ASP A 1 70 ? -10.035 6.599 16.244 1.00 88.19 70 ASP A N 1
ATOM 540 C CA . ASP A 1 70 ? -11.084 7.617 16.240 1.00 88.19 70 ASP A CA 1
ATOM 541 C C . ASP A 1 70 ? -11.569 7.927 14.811 1.00 88.19 70 ASP A C 1
ATOM 543 O O . ASP A 1 70 ? -12.631 8.527 14.624 1.00 88.19 70 ASP A O 1
ATOM 547 N N . GLU A 1 71 ? -10.830 7.482 13.789 1.00 86.50 71 GLU A N 1
ATOM 548 C CA . GLU A 1 71 ? -11.231 7.625 12.392 1.00 86.50 71 GLU A CA 1
ATOM 549 C C . GLU A 1 71 ? -12.225 6.518 11.991 1.00 86.50 71 GLU A C 1
ATOM 551 O O . GLU A 1 71 ? -11.910 5.32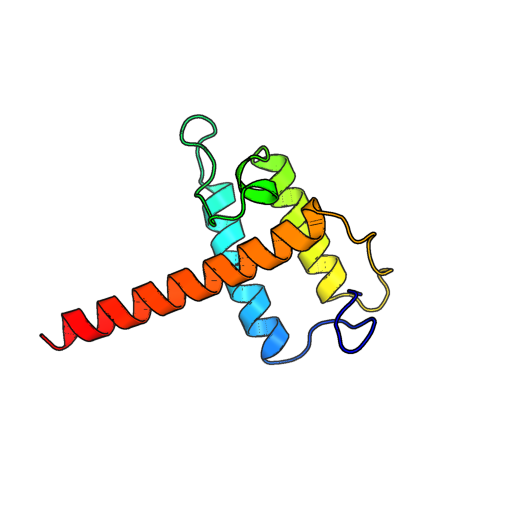3 12.140 1.00 86.50 71 GLU A O 1
ATOM 556 N N . PRO A 1 72 ? -13.397 6.868 11.420 1.00 83.00 72 PRO A N 1
ATOM 557 C CA . PRO A 1 72 ? -14.344 5.872 10.933 1.00 83.00 72 PRO A CA 1
ATOM 558 C C . PRO A 1 72 ? -13.695 4.976 9.876 1.00 83.00 72 PRO A C 1
ATOM 560 O O . PRO A 1 72 ? -12.782 5.390 9.159 1.00 83.00 72 PRO A O 1
ATOM 563 N N . CYS A 1 73 ? -14.178 3.737 9.767 1.00 79.62 73 CYS A N 1
ATOM 564 C CA . CYS A 1 73 ? -13.781 2.885 8.655 1.00 79.62 73 CYS A CA 1
ATOM 565 C C . CYS A 1 73 ? -14.155 3.581 7.337 1.00 79.62 73 CYS A C 1
ATOM 567 O O . CYS A 1 73 ? -15.329 3.927 7.163 1.00 79.62 73 CYS A O 1
ATOM 569 N N . PRO A 1 74 ? -13.198 3.818 6.422 1.00 80.12 74 PRO A N 1
ATOM 570 C CA . PRO A 1 74 ? -13.527 4.394 5.133 1.00 80.12 74 PRO A CA 1
ATOM 571 C C . PRO A 1 74 ? -14.373 3.413 4.324 1.00 80.12 74 PRO A C 1
ATOM 573 O O . PRO A 1 74 ? -14.397 2.205 4.583 1.00 80.12 74 PRO A O 1
ATOM 576 N N . GLU A 1 75 ? -15.083 3.949 3.335 1.00 84.44 75 GLU A N 1
ATOM 577 C CA . GLU A 1 75 ? -15.855 3.133 2.409 1.00 84.44 75 GLU A CA 1
ATOM 578 C C . GLU A 1 75 ? -14.911 2.192 1.649 1.00 84.44 75 GLU A C 1
ATOM 580 O O . GLU A 1 75 ? -13.902 2.627 1.088 1.00 84.44 75 GLU A O 1
ATOM 585 N N . LEU A 1 76 ? -15.233 0.896 1.638 1.00 87.25 76 LEU A N 1
ATOM 586 C CA . LEU A 1 76 ? -14.432 -0.099 0.932 1.00 87.25 76 LEU A CA 1
ATOM 587 C C . LEU A 1 76 ? -14.677 0.038 -0.568 1.00 87.25 76 LEU A C 1
ATOM 589 O O . LEU A 1 76 ? -15.657 -0.466 -1.118 1.00 87.25 76 LEU A O 1
ATOM 593 N N . THR A 1 77 ? -13.769 0.743 -1.225 1.00 94.12 77 THR A N 1
ATOM 594 C CA . THR A 1 77 ? -13.760 0.927 -2.671 1.00 94.12 77 THR A CA 1
ATOM 595 C C . THR A 1 77 ? -12.651 0.092 -3.297 1.00 94.12 77 THR A C 1
ATOM 597 O O . THR A 1 77 ? -11.691 -0.306 -2.637 1.00 94.12 77 THR A O 1
ATOM 600 N N . ALA A 1 78 ? -12.741 -0.134 -4.608 1.00 95.56 78 ALA A N 1
ATOM 601 C CA . ALA A 1 78 ? -11.650 -0.765 -5.345 1.00 95.56 78 ALA A CA 1
ATOM 602 C C . ALA A 1 78 ? -10.336 0.034 -5.224 1.00 95.56 78 ALA A C 1
ATOM 604 O O . ALA A 1 78 ? -9.266 -0.563 -5.213 1.00 95.56 78 ALA A O 1
ATOM 605 N N . LEU A 1 79 ? -10.423 1.363 -5.083 1.00 96.00 79 LEU A N 1
ATOM 606 C CA . LEU A 1 79 ? -9.267 2.239 -4.896 1.00 96.00 79 LEU A CA 1
ATOM 607 C C . LEU A 1 79 ? -8.606 2.001 -3.537 1.00 96.00 79 LEU A C 1
ATOM 609 O O . LEU A 1 79 ? -7.418 1.712 -3.482 1.00 96.00 79 LEU A O 1
ATOM 613 N N . SER A 1 80 ? -9.376 2.058 -2.448 1.00 94.00 80 SER A N 1
ATOM 614 C CA . SER A 1 80 ? -8.843 1.902 -1.091 1.00 94.00 80 SER A CA 1
ATOM 615 C C . SER A 1 80 ? -8.262 0.505 -0.848 1.00 94.00 80 SER A C 1
ATOM 617 O O . SER A 1 80 ? -7.173 0.373 -0.292 1.00 94.00 80 SER A O 1
ATOM 619 N N . GLU A 1 81 ? -8.950 -0.538 -1.320 1.00 95.12 81 GLU A N 1
ATOM 620 C CA . GLU A 1 81 ? -8.460 -1.920 -1.228 1.00 95.12 81 GLU A CA 1
ATOM 621 C C . GLU A 1 81 ? -7.272 -2.165 -2.169 1.00 95.12 81 GLU A C 1
ATOM 623 O O . GLU A 1 81 ? -6.309 -2.841 -1.804 1.00 95.12 81 GLU A O 1
ATOM 628 N N . GLY A 1 82 ? -7.296 -1.568 -3.363 1.00 96.31 82 GLY A N 1
ATOM 629 C CA . GLY A 1 82 ? -6.184 -1.601 -4.307 1.00 96.31 82 GLY A CA 1
ATOM 630 C C . GLY A 1 82 ? -4.919 -0.961 -3.742 1.00 96.31 82 GLY A C 1
ATOM 631 O O . GLY A 1 82 ? -3.837 -1.514 -3.898 1.00 96.31 82 GLY A O 1
ATOM 632 N N . THR A 1 83 ? -5.039 0.148 -3.015 1.00 96.56 83 THR A N 1
ATOM 633 C CA . THR A 1 83 ? -3.903 0.778 -2.332 1.00 96.56 83 THR A CA 1
ATOM 634 C C . THR A 1 83 ? -3.305 -0.123 -1.254 1.00 96.56 83 THR A C 1
ATOM 636 O O . THR A 1 83 ? -2.085 -0.247 -1.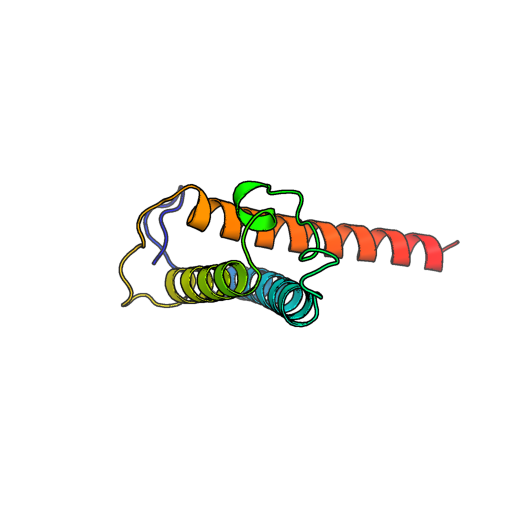176 1.00 96.56 83 THR A O 1
ATOM 639 N N . ILE A 1 84 ? -4.128 -0.810 -0.455 1.00 95.62 84 ILE A N 1
ATOM 640 C CA . ILE A 1 84 ? -3.626 -1.803 0.508 1.00 95.62 84 ILE A CA 1
ATOM 641 C C . ILE A 1 84 ? -2.900 -2.941 -0.215 1.00 95.62 84 ILE A C 1
ATOM 643 O O . ILE A 1 84 ? -1.800 -3.326 0.185 1.00 95.62 84 ILE A O 1
ATOM 647 N N . ALA A 1 85 ? -3.485 -3.461 -1.297 1.00 96.56 85 ALA A N 1
ATOM 648 C CA . ALA A 1 85 ? -2.863 -4.509 -2.098 1.00 96.56 85 ALA A CA 1
ATOM 649 C C . ALA A 1 85 ? -1.524 -4.058 -2.703 1.00 96.56 85 ALA A C 1
ATOM 651 O O . ALA A 1 85 ? -0.571 -4.835 -2.695 1.00 96.56 85 ALA A O 1
ATOM 652 N N . ALA A 1 86 ? -1.430 -2.811 -3.168 1.00 97.31 86 ALA A N 1
ATOM 653 C CA . ALA A 1 86 ? -0.212 -2.220 -3.712 1.00 97.31 86 ALA A CA 1
ATOM 654 C C . ALA A 1 86 ? 0.904 -2.139 -2.658 1.00 97.31 86 ALA A C 1
ATOM 656 O O . ALA A 1 86 ? 2.039 -2.517 -2.939 1.00 97.31 86 ALA A O 1
ATOM 657 N N . ILE A 1 87 ? 0.577 -1.748 -1.420 1.00 96.94 87 ILE A N 1
ATOM 658 C CA . ILE A 1 87 ? 1.534 -1.734 -0.301 1.00 96.94 87 ILE A CA 1
ATOM 659 C C . ILE A 1 87 ? 2.055 -3.150 -0.020 1.00 96.94 87 ILE A C 1
ATOM 661 O O . ILE A 1 87 ? 3.264 -3.356 0.063 1.00 96.94 87 ILE A O 1
ATOM 665 N N . PHE A 1 88 ? 1.175 -4.154 0.068 1.00 96.62 88 PHE A N 1
ATOM 666 C CA . PHE A 1 88 ? 1.607 -5.543 0.270 1.00 96.62 88 PHE A CA 1
ATOM 667 C C . PHE A 1 88 ? 2.413 -6.102 -0.908 1.00 96.62 88 PHE A C 1
ATOM 669 O O . PHE A 1 88 ? 3.367 -6.851 -0.692 1.00 96.62 88 PHE A O 1
ATOM 676 N N . ALA A 1 89 ? 2.052 -5.751 -2.144 1.00 96.25 89 ALA A N 1
ATOM 677 C CA . ALA A 1 89 ? 2.812 -6.130 -3.329 1.00 96.25 89 ALA A CA 1
ATOM 678 C C . ALA A 1 89 ? 4.226 -5.535 -3.289 1.00 96.25 89 ALA A C 1
ATOM 680 O O . ALA A 1 89 ? 5.188 -6.242 -3.580 1.00 96.25 89 ALA A O 1
ATOM 681 N N . HIS A 1 90 ? 4.354 -4.284 -2.845 1.00 94.94 90 HIS A N 1
ATOM 682 C CA . HIS A 1 90 ? 5.639 -3.613 -2.693 1.00 94.94 90 HIS A CA 1
ATOM 683 C C . HIS A 1 90 ? 6.489 -4.238 -1.574 1.00 94.94 90 HIS A C 1
ATOM 685 O O . HIS A 1 90 ? 7.666 -4.519 -1.781 1.00 94.94 90 HIS A O 1
ATOM 691 N N . VAL A 1 91 ? 5.890 -4.573 -0.423 1.00 95.69 91 VAL A N 1
ATOM 692 C CA . VAL A 1 91 ? 6.572 -5.343 0.639 1.00 95.69 91 VAL A CA 1
ATOM 693 C C . VAL A 1 91 ? 7.100 -6.671 0.099 1.00 95.69 91 VAL A C 1
ATOM 695 O O . VAL A 1 91 ? 8.249 -7.028 0.350 1.00 95.69 91 VAL A O 1
ATOM 698 N N . ARG A 1 92 ? 6.275 -7.409 -0.655 1.00 95.56 92 ARG A N 1
ATOM 699 C CA . ARG A 1 92 ? 6.688 -8.684 -1.254 1.00 95.56 92 ARG A CA 1
ATOM 700 C C . ARG A 1 92 ? 7.864 -8.498 -2.214 1.00 95.56 92 ARG A C 1
ATOM 702 O O . ARG A 1 92 ? 8.816 -9.261 -2.119 1.00 95.56 92 ARG A O 1
ATOM 709 N N . TYR A 1 93 ? 7.810 -7.483 -3.074 1.00 93.38 93 TYR A N 1
ATOM 710 C CA . TYR A 1 93 ? 8.893 -7.163 -4.002 1.00 93.38 93 TYR A CA 1
ATOM 711 C C . TYR A 1 93 ? 10.223 -6.916 -3.273 1.00 93.38 93 TYR A C 1
ATOM 713 O O . TYR A 1 93 ? 11.230 -7.522 -3.621 1.00 93.38 93 TYR A O 1
ATOM 721 N N . HIS A 1 94 ? 10.233 -6.106 -2.208 1.00 92.62 94 HIS A N 1
ATOM 722 C CA . HIS A 1 94 ? 11.461 -5.865 -1.434 1.00 92.62 94 HIS A CA 1
ATOM 723 C C . HIS A 1 94 ? 11.998 -7.129 -0.759 1.00 92.62 94 HIS A C 1
ATOM 725 O O . HIS A 1 94 ? 13.206 -7.346 -0.741 1.00 92.62 94 HIS A O 1
ATOM 731 N N . ILE A 1 95 ? 11.117 -7.997 -0.252 1.00 94.44 95 ILE A N 1
ATOM 732 C CA .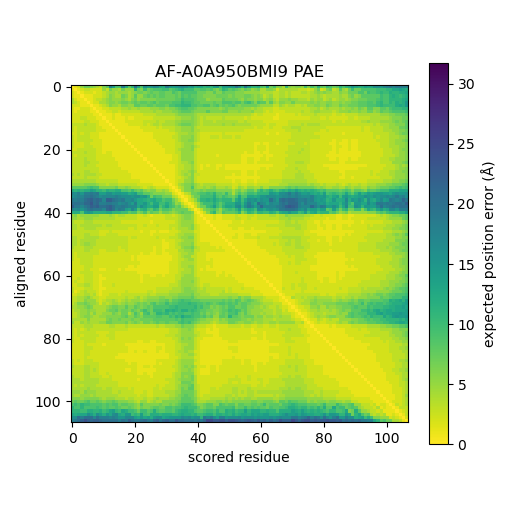 ILE A 1 95 ? 11.526 -9.297 0.299 1.00 94.44 95 ILE A CA 1
ATOM 733 C C . ILE A 1 95 ? 12.191 -10.162 -0.781 1.00 94.44 95 ILE A C 1
ATOM 735 O O . ILE A 1 95 ? 13.220 -10.777 -0.510 1.00 94.44 95 ILE A O 1
ATOM 739 N N . GLU A 1 96 ? 11.615 -10.218 -1.984 1.00 94.44 96 GLU A N 1
ATOM 740 C CA . GLU A 1 96 ? 12.166 -10.971 -3.118 1.00 94.44 96 GLU A CA 1
ATOM 741 C C . GLU A 1 96 ? 13.553 -10.435 -3.507 1.00 94.44 96 GLU A C 1
ATOM 743 O O . GLU A 1 96 ? 14.514 -11.204 -3.526 1.00 94.44 96 GLU A O 1
ATOM 748 N N . VAL A 1 97 ? 13.695 -9.114 -3.667 1.00 92.38 97 VAL A N 1
ATOM 749 C CA . VAL A 1 97 ? 14.982 -8.453 -3.950 1.00 92.38 97 VAL A CA 1
ATOM 750 C C . VAL A 1 97 ? 16.025 -8.754 -2.870 1.00 92.38 97 VAL A C 1
ATOM 752 O O . VAL A 1 97 ? 17.170 -9.082 -3.176 1.00 92.38 97 VAL A O 1
ATOM 755 N N . GLU A 1 98 ? 15.659 -8.677 -1.589 1.00 93.44 98 GLU A N 1
ATOM 756 C CA . GLU A 1 98 ? 16.585 -8.991 -0.499 1.00 93.44 98 GLU A CA 1
ATOM 757 C C . GLU A 1 98 ? 17.057 -10.449 -0.501 1.00 93.44 98 GLU A C 1
ATOM 759 O O . GLU A 1 98 ? 18.190 -10.724 -0.091 1.00 93.44 98 GLU A O 1
ATOM 764 N N . ILE A 1 99 ? 16.187 -11.389 -0.877 1.00 95.06 99 ILE A N 1
ATOM 765 C CA . ILE A 1 99 ? 16.535 -12.809 -0.983 1.00 95.06 99 ILE A CA 1
ATOM 766 C C . ILE A 1 99 ? 17.534 -13.000 -2.125 1.00 95.06 99 ILE A C 1
ATOM 768 O O . ILE A 1 99 ? 18.598 -13.574 -1.894 1.00 95.06 99 ILE A O 1
ATOM 772 N N . GLU A 1 100 ? 17.242 -12.457 -3.307 1.00 94.25 100 GLU A N 1
ATOM 773 C CA . GLU A 1 100 ? 18.101 -12.556 -4.492 1.00 94.25 100 GLU A CA 1
ATOM 774 C C . GLU A 1 100 ? 19.496 -11.962 -4.235 1.00 94.25 100 GLU A C 1
ATOM 776 O O . GLU A 1 100 ? 20.509 -12.626 -4.456 1.00 94.25 100 GLU A O 1
ATOM 781 N N . LEU A 1 101 ? 19.573 -10.762 -3.647 1.00 91.88 101 LEU A N 1
ATOM 782 C CA . LEU A 1 101 ? 20.849 -10.124 -3.299 1.00 91.88 101 LEU A CA 1
ATOM 783 C C . LEU A 1 101 ? 21.680 -10.954 -2.307 1.00 91.88 101 LEU A C 1
ATOM 785 O O . LEU A 1 101 ? 22.913 -10.962 -2.371 1.00 91.88 101 LEU A O 1
ATOM 789 N N . LYS A 1 102 ? 21.029 -11.656 -1.369 1.00 90.81 102 LYS A N 1
ATOM 790 C CA . LYS A 1 102 ? 21.719 -12.560 -0.434 1.00 90.81 102 LYS A CA 1
ATOM 791 C C . LYS A 1 102 ? 22.251 -13.801 -1.147 1.00 90.81 102 LYS A C 1
ATOM 793 O O . LYS A 1 102 ? 23.351 -14.238 -0.818 1.00 90.81 102 LYS A O 1
ATOM 798 N N . GLU A 1 103 ? 21.504 -14.361 -2.095 1.00 91.44 103 GLU A N 1
ATOM 799 C CA . GLU A 1 103 ? 21.941 -15.510 -2.898 1.00 91.44 103 GLU A CA 1
ATOM 800 C C . GLU A 1 103 ? 23.146 -15.162 -3.785 1.00 91.44 103 GLU A C 1
ATOM 802 O O . GLU A 1 103 ? 24.127 -15.912 -3.816 1.00 91.44 103 GLU A O 1
ATOM 807 N N . GLU A 1 104 ? 23.128 -13.991 -4.427 1.00 87.88 104 GLU A N 1
ATOM 808 C CA . GLU A 1 104 ? 24.253 -13.483 -5.221 1.00 87.88 104 GLU A CA 1
ATOM 809 C C . GLU A 1 104 ? 25.505 -13.252 -4.369 1.00 87.88 104 GLU A C 1
ATOM 811 O O . GLU A 1 104 ? 26.604 -13.615 -4.777 1.00 87.88 104 GLU A O 1
ATOM 816 N N . ALA A 1 105 ? 25.361 -12.708 -3.157 1.00 84.56 105 ALA A N 1
ATOM 817 C CA . ALA A 1 105 ? 26.491 -12.456 -2.262 1.00 84.56 105 ALA A CA 1
ATOM 818 C C . ALA A 1 105 ? 27.175 -13.736 -1.733 1.00 84.56 105 ALA A C 1
ATOM 820 O O . ALA A 1 105 ? 28.286 -13.663 -1.200 1.00 84.56 105 ALA A O 1
ATOM 821 N N . ILE A 1 106 ? 26.510 -14.892 -1.829 1.00 83.56 106 ILE A N 1
ATOM 822 C CA . ILE A 1 106 ? 27.025 -16.200 -1.389 1.00 83.56 106 ILE A CA 1
ATOM 823 C C . ILE A 1 106 ? 27.661 -16.987 -2.559 1.00 83.56 106 ILE A C 1
ATOM 825 O O . ILE A 1 106 ? 28.324 -18.000 -2.316 1.00 83.56 106 ILE A O 1
ATOM 829 N N . THR A 1 107 ? 27.499 -16.519 -3.802 1.00 66.06 107 THR A N 1
ATOM 830 C CA . THR A 1 107 ? 28.003 -17.161 -5.031 1.00 66.06 107 THR A CA 1
ATOM 831 C C . THR A 1 107 ? 29.350 -16.585 -5.470 1.00 66.06 107 THR A C 1
ATOM 833 O O . THR A 1 107 ? 30.230 -17.393 -5.853 1.00 66.06 107 THR A O 1
#